Protein AF-A0A7S2BTV7-F1 (afdb_monomer_lite)

InterPro domains:
  IPR014917 Protein of unknown function DUF1800 [PF08811] (42-131)

Radius of gyration: 16.72 Å; chains: 1; bounding box: 41×29×49 Å

Structure (mmCIF, N/CA/C/O backbone):
data_AF-A0A7S2BTV7-F1
#
_entry.id   AF-A0A7S2BTV7-F1
#
loop_
_atom_site.group_PDB
_atom_site.id
_atom_site.type_symbol
_atom_site.label_atom_id
_atom_site.label_alt_id
_atom_site.label_comp_id
_atom_site.label_asym_id
_atom_site.label_entity_id
_atom_site.label_seq_id
_atom_site.pdbx_PDB_ins_code
_atom_site.Cartn_x
_atom_site.Cartn_y
_atom_site.Cartn_z
_atom_site.occupancy
_atom_site.B_iso_or_equiv
_atom_site.auth_seq_id
_atom_site.auth_comp_id
_atom_site.auth_asym_id
_atom_site.auth_atom_id
_atom_site.pdbx_PDB_model_num
ATOM 1 N N . CYS A 1 1 ? 12.421 -6.492 -8.784 1.00 51.38 1 CYS A N 1
ATOM 2 C CA . CYS A 1 1 ? 11.619 -5.273 -8.512 1.00 51.38 1 CYS A CA 1
ATOM 3 C C . CYS A 1 1 ? 12.544 -4.228 -7.909 1.00 51.38 1 CYS A C 1
ATOM 5 O O . CYS A 1 1 ? 12.866 -4.357 -6.743 1.00 51.38 1 CYS A O 1
ATOM 7 N N . PHE A 1 2 ? 13.014 -3.264 -8.708 1.00 56.22 2 PHE A N 1
ATOM 8 C CA . PHE A 1 2 ? 14.079 -2.336 -8.300 1.00 56.22 2 PHE A CA 1
ATOM 9 C C . PHE A 1 2 ? 13.591 -1.248 -7.303 1.00 56.22 2 PHE A C 1
ATOM 11 O O . PHE A 1 2 ? 14.373 -0.691 -6.543 1.00 56.22 2 PHE A O 1
ATOM 18 N N . LEU A 1 3 ? 12.289 -0.931 -7.303 1.00 64.06 3 LEU A N 1
ATOM 19 C CA . LEU A 1 3 ? 11.744 0.262 -6.630 1.00 64.06 3 LEU A CA 1
ATOM 20 C C . LEU A 1 3 ? 11.451 0.089 -5.139 1.00 64.06 3 LEU A C 1
ATOM 22 O O . LEU A 1 3 ? 11.586 1.043 -4.389 1.00 64.06 3 LEU A O 1
ATOM 26 N N . ALA A 1 4 ? 10.997 -1.089 -4.720 1.00 63.47 4 ALA A N 1
ATOM 27 C CA . ALA A 1 4 ? 10.671 -1.404 -3.331 1.00 63.47 4 ALA A CA 1
ATOM 28 C C . ALA A 1 4 ? 10.560 -2.921 -3.157 1.00 63.47 4 ALA A C 1
ATOM 30 O O . ALA A 1 4 ? 10.315 -3.651 -4.133 1.00 63.47 4 ALA A O 1
ATOM 31 N N . CYS A 1 5 ? 10.701 -3.385 -1.914 1.00 63.78 5 CYS A N 1
ATOM 32 C CA . CYS A 1 5 ? 10.383 -4.763 -1.566 1.00 63.78 5 CYS A CA 1
ATOM 33 C C . CYS A 1 5 ? 8.889 -5.002 -1.835 1.00 63.78 5 CYS A C 1
ATOM 35 O O . CYS A 1 5 ? 8.051 -4.185 -1.467 1.00 63.78 5 CYS A O 1
ATOM 37 N N . GLY A 1 6 ? 8.552 -6.072 -2.554 1.00 63.66 6 GLY A N 1
ATOM 38 C CA . GLY A 1 6 ? 7.158 -6.500 -2.665 1.00 63.66 6 GLY A CA 1
ATOM 39 C C . GLY A 1 6 ? 6.786 -7.421 -1.511 1.00 63.66 6 GLY A C 1
ATOM 40 O O . GLY A 1 6 ? 7.668 -8.020 -0.894 1.00 63.66 6 GLY A O 1
ATOM 41 N N . SER A 1 7 ? 5.486 -7.619 -1.297 1.00 63.88 7 SER A N 1
ATOM 42 C CA . SER A 1 7 ? 5.009 -8.686 -0.419 1.00 63.88 7 SER A CA 1
ATOM 43 C C . SER A 1 7 ? 5.631 -10.051 -0.764 1.00 63.88 7 SER A C 1
ATOM 45 O O . SER A 1 7 ? 5.932 -10.339 -1.936 1.00 63.88 7 SER A O 1
ATOM 47 N N . PRO A 1 8 ? 5.821 -10.927 0.244 1.00 62.41 8 PRO A N 1
ATOM 48 C CA . PRO A 1 8 ? 6.326 -12.276 0.023 1.00 62.41 8 PRO A CA 1
ATOM 49 C C . PRO A 1 8 ? 5.520 -13.006 -1.061 1.00 62.41 8 PRO A C 1
ATOM 51 O O . PRO A 1 8 ? 4.309 -13.175 -0.938 1.00 62.41 8 PRO A O 1
ATOM 54 N N . GLY A 1 9 ? 6.204 -13.444 -2.121 1.00 60.94 9 GLY A N 1
ATOM 55 C CA . GLY A 1 9 ? 5.606 -14.196 -3.230 1.00 60.94 9 GLY A CA 1
ATOM 56 C C . GLY A 1 9 ? 5.129 -13.366 -4.426 1.00 60.94 9 GLY A C 1
ATOM 57 O O . GLY A 1 9 ? 4.703 -13.961 -5.410 1.00 60.94 9 GLY A O 1
ATOM 58 N N . GLU A 1 10 ? 5.231 -12.033 -4.395 1.00 66.06 10 GLU A N 1
ATOM 59 C CA . GLU A 1 10 ? 4.724 -11.189 -5.486 1.00 66.06 10 GLU A CA 1
ATOM 60 C C . GLU A 1 10 ? 5.798 -10.728 -6.478 1.00 66.06 10 GLU A C 1
ATOM 62 O O . GLU A 1 10 ? 5.691 -10.937 -7.687 1.00 66.06 10 GLU A O 1
ATOM 67 N N . ALA A 1 11 ? 6.860 -10.088 -5.981 1.00 62.97 11 ALA A N 1
ATOM 68 C CA . ALA A 1 11 ? 8.036 -9.800 -6.791 1.00 62.97 11 ALA A CA 1
ATOM 69 C C . ALA A 1 11 ? 9.284 -9.769 -5.919 1.00 62.97 11 ALA A C 1
ATOM 71 O O . ALA A 1 11 ? 9.379 -8.966 -4.991 1.00 62.97 11 ALA A O 1
ATOM 72 N N . ALA A 1 12 ? 10.258 -10.604 -6.270 1.00 62.00 12 ALA A N 1
ATOM 73 C CA . ALA A 1 12 ? 11.566 -10.571 -5.643 1.00 62.00 12 ALA A CA 1
ATOM 74 C C . ALA A 1 12 ? 12.265 -9.230 -5.925 1.00 62.00 12 ALA A C 1
ATOM 76 O O . ALA A 1 12 ? 12.135 -8.648 -7.015 1.00 62.00 12 ALA A O 1
ATOM 77 N N . ASN A 1 13 ? 13.017 -8.742 -4.940 1.00 65.25 13 ASN A N 1
ATOM 78 C CA . ASN A 1 13 ? 13.996 -7.697 -5.195 1.00 65.25 13 ASN A CA 1
ATOM 79 C C . ASN A 1 13 ? 15.151 -8.295 -6.018 1.00 65.25 13 ASN A C 1
ATOM 81 O O . ASN A 1 13 ? 15.606 -9.402 -5.734 1.00 65.25 13 ASN A O 1
ATOM 85 N N . GLU A 1 14 ? 15.606 -7.582 -7.045 1.00 66.94 14 GLU A N 1
ATOM 86 C CA . GLU A 1 14 ? 16.762 -7.999 -7.843 1.00 66.94 14 GLU A CA 1
ATOM 87 C C . GLU A 1 14 ? 17.967 -7.204 -7.352 1.00 66.94 14 GLU A C 1
ATOM 89 O O . GLU A 1 14 ? 18.118 -6.037 -7.696 1.00 66.94 14 GLU A O 1
ATOM 94 N N . GLY A 1 15 ? 18.818 -7.828 -6.533 1.00 62.06 15 GLY A N 1
ATOM 95 C CA . GLY A 1 15 ? 19.927 -7.129 -5.870 1.00 62.06 15 GLY A CA 1
ATOM 96 C C . GLY A 1 15 ? 20.943 -6.486 -6.822 1.00 62.06 15 GLY A C 1
ATOM 97 O O . GLY A 1 15 ? 21.632 -5.556 -6.427 1.00 62.06 15 GLY A O 1
ATOM 98 N N . GLY A 1 16 ? 21.017 -6.937 -8.080 1.00 68.62 16 GLY A N 1
ATOM 99 C CA . GLY A 1 16 ? 21.889 -6.345 -9.102 1.00 68.62 16 GLY A CA 1
ATOM 100 C C . GLY A 1 16 ? 21.341 -5.075 -9.762 1.00 68.62 16 GLY A C 1
ATOM 101 O O . GLY A 1 16 ? 22.100 -4.377 -10.425 1.00 68.62 16 GLY A O 1
ATOM 102 N N . ALA A 1 17 ? 20.048 -4.773 -9.600 1.00 68.25 17 ALA A N 1
ATOM 103 C CA . ALA A 1 17 ? 19.426 -3.563 -10.146 1.00 68.25 17 ALA A CA 1
ATOM 104 C C . ALA A 1 17 ? 19.592 -2.342 -9.223 1.00 68.25 17 ALA A C 1
ATOM 106 O O . ALA A 1 17 ? 19.285 -1.224 -9.633 1.00 68.25 17 ALA A O 1
ATOM 107 N N . GLY A 1 18 ? 20.084 -2.568 -7.999 1.00 70.00 18 GLY A N 1
ATOM 108 C CA . GLY A 1 18 ? 20.301 -1.531 -7.003 1.00 70.00 18 GLY A CA 1
ATOM 109 C C . GLY A 1 18 ? 19.025 -0.800 -6.576 1.00 70.00 18 GLY A C 1
ATOM 110 O O . GLY A 1 18 ? 17.914 -1.299 -6.770 1.00 70.00 18 GLY A O 1
ATOM 111 N N . HIS A 1 19 ? 19.181 0.378 -5.975 1.00 73.75 19 HIS A N 1
ATOM 112 C CA . HIS A 1 19 ? 18.083 1.210 -5.481 1.00 73.75 19 HIS A CA 1
ATOM 113 C C . HIS A 1 19 ? 18.004 2.557 -6.224 1.00 73.75 19 HIS A C 1
ATOM 115 O O . HIS A 1 19 ? 19.030 3.163 -6.529 1.00 73.75 19 HIS A O 1
ATOM 121 N N . HIS A 1 20 ? 16.792 3.054 -6.532 1.00 73.44 20 HIS A N 1
ATOM 122 C CA . HIS A 1 20 ? 16.613 4.437 -7.041 1.00 73.44 20 HIS A CA 1
ATOM 123 C C . HIS A 1 20 ? 15.757 5.334 -6.126 1.00 73.44 20 HIS A C 1
ATOM 125 O O . HIS A 1 20 ? 15.384 6.435 -6.528 1.00 73.44 20 HIS A O 1
ATOM 131 N N . LEU A 1 21 ? 15.405 4.882 -4.920 1.00 75.19 21 LEU A N 1
ATOM 132 C CA . LEU A 1 21 ? 14.705 5.706 -3.930 1.00 75.19 21 LEU A CA 1
ATOM 133 C C . LEU A 1 21 ? 15.640 6.008 -2.775 1.00 75.19 21 LEU A C 1
ATOM 135 O O . LEU A 1 21 ? 16.257 5.089 -2.247 1.00 75.19 21 LEU A O 1
ATOM 139 N N . ALA A 1 22 ? 15.714 7.270 -2.365 1.00 73.56 22 ALA A N 1
ATOM 140 C CA . ALA A 1 22 ? 16.586 7.639 -1.268 1.00 73.56 22 ALA A CA 1
ATOM 141 C C . ALA A 1 22 ? 16.124 6.952 0.018 1.00 73.56 22 ALA A C 1
ATOM 143 O O . ALA A 1 22 ? 14.927 6.883 0.314 1.00 73.56 22 ALA A O 1
ATOM 144 N N . MET A 1 23 ? 17.081 6.464 0.800 1.00 73.38 23 MET A N 1
ATOM 145 C CA . MET A 1 23 ? 16.799 5.860 2.095 1.00 73.38 23 MET A CA 1
ATOM 146 C C . MET A 1 23 ? 17.517 6.618 3.200 1.00 73.38 23 MET A C 1
ATOM 148 O O . MET A 1 23 ? 18.637 7.103 3.044 1.00 73.38 23 MET A O 1
ATOM 152 N N . TRP A 1 24 ? 16.859 6.740 4.344 1.00 72.94 24 TRP A N 1
ATOM 153 C CA . TRP A 1 24 ? 17.499 7.273 5.537 1.00 72.94 24 TRP A CA 1
ATOM 154 C C . TRP A 1 24 ? 18.347 6.170 6.160 1.00 72.94 24 TRP A C 1
ATOM 156 O O . TRP A 1 24 ? 17.821 5.122 6.527 1.00 72.94 24 TRP A O 1
ATOM 166 N N . THR A 1 25 ? 19.653 6.400 6.267 1.00 72.44 25 THR A N 1
ATOM 167 C CA . THR A 1 25 ? 20.603 5.412 6.808 1.00 72.44 25 THR A CA 1
ATOM 168 C C . THR A 1 25 ? 20.730 5.501 8.325 1.00 72.44 25 THR A C 1
ATOM 170 O O . THR A 1 25 ? 21.171 4.552 8.970 1.00 72.44 25 THR A O 1
ATOM 173 N N . THR A 1 26 ? 20.292 6.621 8.903 1.00 73.38 26 THR A N 1
ATOM 174 C CA . THR A 1 26 ? 20.358 6.905 10.338 1.00 73.38 26 THR A CA 1
ATOM 175 C C . THR A 1 26 ? 18.957 7.159 10.892 1.00 73.38 26 THR A C 1
ATOM 177 O O . THR A 1 26 ? 18.168 7.884 10.282 1.00 73.38 26 THR A O 1
ATOM 180 N N . GLY A 1 27 ? 18.656 6.615 12.079 1.00 66.44 27 GLY A N 1
ATOM 181 C CA . GLY A 1 27 ? 17.359 6.784 12.755 1.00 66.44 27 GLY A CA 1
ATOM 182 C C . GLY A 1 27 ? 16.983 8.247 13.031 1.00 66.44 27 GLY A C 1
ATOM 183 O O . GLY A 1 27 ? 15.821 8.618 12.890 1.00 66.44 27 GLY A O 1
ATOM 184 N N . ASP A 1 28 ? 17.978 9.098 13.293 1.00 75.38 28 ASP A N 1
ATOM 185 C CA . ASP A 1 28 ? 17.799 10.541 13.517 1.00 75.38 28 ASP A CA 1
ATOM 186 C C . ASP A 1 28 ? 17.539 11.342 12.226 1.00 75.38 28 ASP A C 1
ATOM 188 O O . ASP A 1 28 ? 17.476 12.570 12.260 1.00 75.38 28 ASP A O 1
ATOM 192 N N . ARG A 1 29 ? 17.419 10.672 11.065 1.00 68.88 29 ARG A N 1
ATOM 193 C CA . ARG A 1 29 ? 17.226 11.292 9.737 1.00 68.88 29 ARG A CA 1
ATOM 194 C C . ARG A 1 29 ? 18.277 12.371 9.409 1.00 68.88 29 ARG A C 1
ATOM 196 O O . ARG A 1 29 ? 18.029 13.269 8.610 1.00 68.88 29 ARG A O 1
ATOM 203 N N . SER A 1 30 ? 19.463 12.292 10.015 1.00 71.25 30 SER A N 1
ATOM 204 C CA . SER A 1 30 ? 20.564 13.243 9.804 1.00 71.25 30 SER A CA 1
ATOM 205 C C . SER A 1 30 ? 21.338 12.971 8.515 1.00 71.25 30 SER A C 1
ATOM 207 O O . SER A 1 30 ? 21.955 13.872 7.950 1.00 71.25 30 SER A O 1
ATOM 209 N N . THR A 1 31 ? 21.309 11.726 8.039 1.00 76.62 31 THR A N 1
ATOM 210 C CA . THR A 1 31 ? 22.023 11.281 6.843 1.00 76.62 31 THR A CA 1
ATOM 211 C C . THR A 1 31 ? 21.075 10.499 5.946 1.00 76.62 31 THR A C 1
ATOM 213 O O . THR A 1 31 ? 20.405 9.561 6.384 1.00 76.62 31 THR A O 1
ATOM 216 N N . ARG A 1 32 ? 21.006 10.926 4.686 1.00 73.69 32 ARG A N 1
ATOM 217 C CA . ARG A 1 32 ? 20.232 10.291 3.622 1.00 73.69 32 ARG A CA 1
ATOM 218 C C . ARG A 1 32 ? 21.209 9.689 2.626 1.00 73.69 32 ARG A C 1
ATOM 220 O O . ARG A 1 32 ? 22.088 10.408 2.149 1.00 73.69 32 ARG A O 1
ATOM 227 N N . ASP A 1 33 ? 21.033 8.416 2.301 1.00 74.69 33 ASP A N 1
ATOM 228 C CA . ASP A 1 33 ? 21.697 7.839 1.144 1.00 74.69 33 ASP A CA 1
ATOM 229 C C . ASP A 1 33 ? 21.022 8.355 -0.126 1.00 74.69 33 ASP A C 1
ATOM 231 O O . ASP A 1 33 ? 19.802 8.277 -0.290 1.00 74.69 33 ASP A O 1
ATOM 235 N N . THR A 1 34 ? 21.831 8.964 -0.980 1.00 72.44 34 THR A N 1
ATOM 236 C CA . THR A 1 34 ? 21.417 9.518 -2.274 1.00 72.44 34 THR A CA 1
ATOM 237 C C . THR A 1 34 ? 22.308 8.999 -3.397 1.00 72.44 34 THR A C 1
ATOM 239 O O . THR A 1 34 ? 22.228 9.507 -4.518 1.00 72.44 34 THR A O 1
ATOM 242 N N . ASP A 1 35 ? 23.167 8.019 -3.098 1.00 73.81 35 ASP A N 1
ATOM 243 C CA . ASP A 1 35 ? 24.025 7.368 -4.076 1.00 73.81 35 ASP A CA 1
ATOM 244 C C . ASP A 1 35 ? 23.242 6.246 -4.760 1.00 73.81 35 ASP A C 1
ATOM 246 O O . ASP A 1 35 ? 23.301 5.079 -4.390 1.00 73.81 35 ASP A O 1
ATOM 250 N N . TYR A 1 36 ? 22.430 6.628 -5.743 1.00 73.75 36 TYR A N 1
ATOM 251 C CA . TYR A 1 36 ? 21.619 5.681 -6.499 1.00 73.75 36 TYR A CA 1
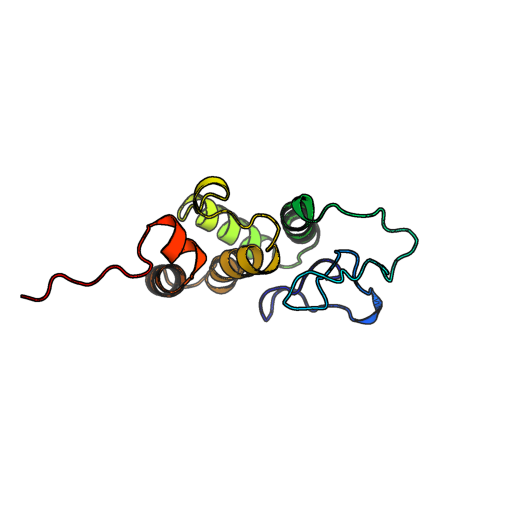ATOM 252 C C . TYR A 1 36 ? 22.506 4.806 -7.389 1.00 73.75 36 TYR A C 1
ATOM 254 O O . TYR A 1 36 ? 23.318 5.308 -8.170 1.00 73.75 36 TYR A O 1
ATOM 262 N N 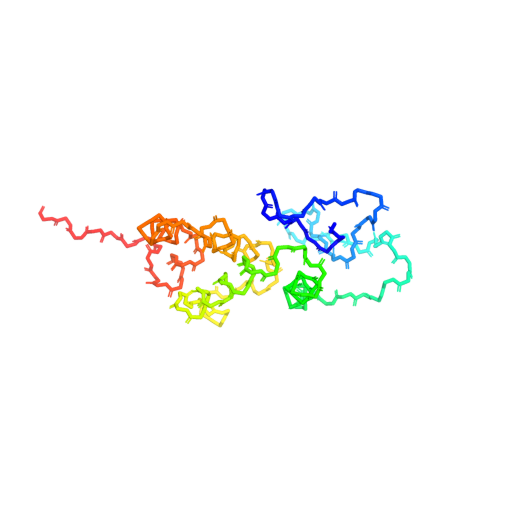. ASP A 1 37 ? 22.279 3.495 -7.357 1.00 71.56 37 ASP A N 1
ATOM 263 C CA . ASP A 1 37 ? 23.074 2.529 -8.128 1.00 71.56 37 ASP A CA 1
ATOM 264 C C . ASP A 1 37 ? 22.929 2.720 -9.652 1.00 71.56 37 ASP A C 1
ATOM 266 O O . ASP A 1 37 ? 23.833 2.411 -10.436 1.00 71.56 37 ASP A O 1
ATOM 270 N N . SER A 1 38 ? 21.800 3.282 -10.095 1.00 69.31 38 SER A N 1
ATOM 271 C CA . SER A 1 38 ? 21.574 3.657 -11.490 1.00 69.31 38 SER A CA 1
ATOM 272 C C . SER A 1 38 ? 21.881 5.133 -11.730 1.00 69.31 38 SER A C 1
ATOM 274 O O . SER A 1 38 ? 21.091 6.016 -11.408 1.00 69.31 38 SER A O 1
ATOM 276 N N . ARG A 1 39 ? 23.000 5.405 -12.414 1.00 63.25 39 ARG A N 1
ATOM 277 C CA . ARG A 1 39 ? 23.408 6.767 -12.823 1.00 63.25 39 ARG A CA 1
ATOM 278 C C . ARG A 1 39 ? 22.473 7.435 -13.837 1.00 63.25 39 ARG A C 1
ATOM 280 O O . ARG A 1 39 ? 22.585 8.637 -14.059 1.00 63.25 39 ARG A O 1
ATOM 287 N N . TYR A 1 40 ? 21.605 6.656 -14.484 1.00 61.41 40 TYR A N 1
ATOM 288 C CA . TYR A 1 40 ? 20.641 7.133 -15.483 1.00 61.41 40 TYR A CA 1
ATOM 289 C C . TYR A 1 40 ? 19.229 7.288 -14.919 1.00 61.41 40 TYR A C 1
ATOM 291 O O . TYR A 1 40 ? 18.340 7.771 -15.619 1.00 61.41 40 TYR A O 1
ATOM 299 N N . ALA A 1 41 ? 19.003 6.854 -13.680 1.00 63.47 41 ALA A N 1
ATOM 300 C CA . ALA A 1 41 ? 17.752 7.104 -13.002 1.00 63.47 41 ALA A CA 1
ATOM 301 C C . ALA A 1 41 ? 17.733 8.553 -12.527 1.00 63.47 41 ALA A C 1
ATOM 303 O O . ALA A 1 41 ? 18.599 8.985 -11.766 1.00 63.47 41 ALA A O 1
ATOM 304 N N . ASP A 1 42 ? 16.746 9.306 -12.998 1.00 65.12 42 ASP A N 1
ATOM 305 C CA . ASP A 1 42 ? 16.528 10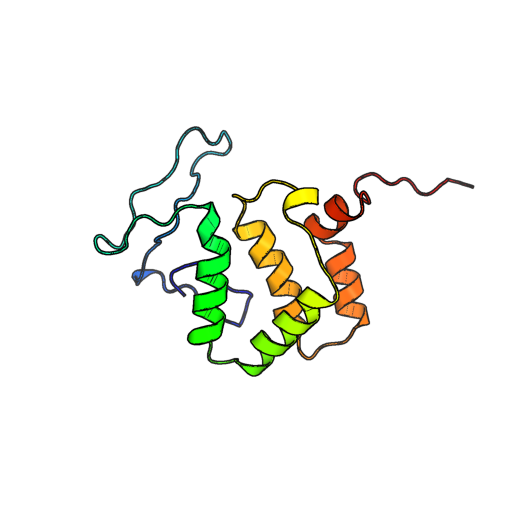.651 -12.494 1.00 65.12 42 ASP A CA 1
ATOM 306 C C . ASP A 1 42 ? 16.151 10.583 -11.007 1.00 65.12 42 ASP A C 1
ATOM 308 O O . ASP A 1 42 ? 15.503 9.625 -10.565 1.00 65.12 42 ASP A O 1
ATOM 312 N N . ARG A 1 43 ? 16.574 11.576 -10.219 1.00 68.69 43 ARG A N 1
ATOM 313 C CA . ARG A 1 43 ? 16.342 11.568 -8.767 1.00 68.69 43 ARG A CA 1
ATOM 314 C C . ARG A 1 43 ? 14.839 11.605 -8.504 1.00 68.69 43 ARG A C 1
ATOM 316 O O . ARG A 1 43 ? 14.195 12.625 -8.743 1.00 68.69 43 ARG A O 1
ATOM 323 N N . MET A 1 44 ? 14.276 10.510 -8.000 1.00 70.12 44 MET A N 1
ATOM 324 C CA . MET A 1 44 ? 12.864 10.476 -7.640 1.00 70.12 44 MET A CA 1
ATOM 325 C C . MET A 1 44 ? 12.644 11.154 -6.291 1.00 70.12 44 MET A C 1
ATOM 327 O O . MET A 1 44 ? 13.320 10.844 -5.315 1.00 70.12 44 MET A O 1
ATOM 331 N N . ASP A 1 45 ? 11.680 12.075 -6.241 1.00 74.56 45 ASP A N 1
ATOM 332 C CA . ASP A 1 45 ? 11.223 12.649 -4.975 1.00 74.56 45 ASP A CA 1
ATOM 333 C C . ASP A 1 45 ? 10.617 11.542 -4.097 1.00 74.56 45 ASP A C 1
ATOM 335 O O . ASP A 1 45 ? 9.795 10.747 -4.568 1.00 74.56 45 ASP A O 1
ATOM 339 N N . ASP A 1 46 ? 10.966 11.523 -2.809 1.00 71.50 46 ASP A N 1
ATOM 340 C CA . ASP A 1 46 ? 10.472 10.554 -1.820 1.00 71.50 46 ASP A CA 1
ATOM 341 C C . ASP A 1 46 ? 8.935 10.508 -1.796 1.00 71.50 46 ASP A C 1
ATOM 343 O O . ASP A 1 46 ? 8.331 9.473 -1.518 1.00 71.50 46 ASP A O 1
ATOM 347 N N . LYS A 1 47 ? 8.280 11.630 -2.122 1.00 74.19 47 LYS A N 1
ATOM 348 C CA . LYS A 1 47 ? 6.814 11.733 -2.190 1.00 74.19 47 LYS A CA 1
ATOM 349 C C . LYS A 1 47 ? 6.207 10.941 -3.347 1.00 74.19 47 LYS A C 1
ATOM 351 O O . LYS A 1 47 ? 5.062 10.502 -3.247 1.00 74.19 47 LYS A O 1
ATOM 356 N N . LEU A 1 48 ? 6.949 10.765 -4.439 1.00 77.75 48 LEU A N 1
ATOM 357 C CA . LEU A 1 48 ? 6.502 10.048 -5.635 1.00 77.75 48 LEU A CA 1
ATOM 358 C C . LEU A 1 48 ? 6.747 8.542 -5.536 1.00 77.75 48 LEU A C 1
ATOM 360 O O . LEU A 1 48 ? 6.084 7.782 -6.237 1.00 77.75 48 LEU A O 1
ATOM 364 N N . ALA A 1 49 ? 7.626 8.104 -4.630 1.00 77.44 49 ALA A N 1
ATOM 365 C CA . ALA A 1 49 ? 7.987 6.704 -4.420 1.00 77.44 49 ALA A CA 1
ATOM 366 C C . ALA A 1 49 ? 6.780 5.750 -4.413 1.00 77.44 49 ALA A C 1
ATOM 368 O O . ALA A 1 49 ? 6.767 4.763 -5.145 1.00 77.44 49 ALA A O 1
ATOM 369 N N . LYS A 1 50 ? 5.727 6.071 -3.649 1.00 79.62 50 LYS A N 1
ATOM 370 C CA . LYS A 1 50 ? 4.508 5.247 -3.558 1.00 79.62 50 LYS A CA 1
ATOM 371 C C . LYS A 1 50 ? 3.812 5.085 -4.909 1.00 79.62 50 LYS A C 1
ATOM 373 O O . LYS A 1 50 ? 3.467 3.972 -5.301 1.00 79.62 50 LYS A O 1
ATOM 378 N N . ALA A 1 51 ? 3.613 6.198 -5.616 1.00 81.62 51 ALA A N 1
ATOM 379 C CA . ALA A 1 51 ? 2.943 6.212 -6.911 1.00 81.62 51 ALA A CA 1
ATOM 380 C C . ALA A 1 51 ? 3.773 5.465 -7.962 1.00 81.62 51 ALA A C 1
ATOM 382 O O . ALA A 1 51 ? 3.215 4.697 -8.747 1.00 81.62 51 ALA A O 1
ATOM 383 N N . THR A 1 52 ? 5.098 5.623 -7.936 1.00 81.69 52 THR A N 1
ATOM 384 C CA . THR A 1 52 ? 6.015 4.917 -8.836 1.00 81.69 52 THR A CA 1
ATOM 385 C C . THR A 1 52 ? 6.019 3.414 -8.576 1.00 81.69 52 THR A C 1
ATOM 387 O O . THR A 1 52 ? 5.898 2.630 -9.513 1.00 81.69 52 THR A O 1
ATOM 390 N N . VAL A 1 53 ? 6.120 2.985 -7.313 1.00 80.19 53 VAL A N 1
ATOM 391 C CA . VAL A 1 53 ? 6.072 1.558 -6.954 1.00 80.19 53 VAL A CA 1
ATOM 392 C C . VAL A 1 53 ? 4.752 0.950 -7.415 1.00 80.19 53 VAL A C 1
ATOM 394 O O . VAL A 1 53 ? 4.751 -0.081 -8.087 1.00 80.19 53 VAL A O 1
ATOM 397 N N . TRP A 1 54 ? 3.631 1.608 -7.116 1.00 81.44 54 TRP A N 1
ATOM 398 C CA . TRP A 1 54 ? 2.315 1.120 -7.512 1.00 81.44 54 TRP A CA 1
ATOM 399 C C . TRP A 1 54 ? 2.158 1.043 -9.036 1.00 81.44 54 TRP A C 1
ATOM 401 O O . TRP A 1 54 ? 1.738 0.009 -9.549 1.00 81.44 54 TRP A O 1
ATOM 411 N N . THR A 1 55 ? 2.552 2.081 -9.783 1.00 82.31 55 THR A N 1
ATOM 412 C CA . THR A 1 55 ? 2.477 2.074 -11.258 1.00 82.31 55 THR A CA 1
ATOM 413 C C . THR A 1 55 ? 3.389 1.019 -11.877 1.00 82.31 55 THR A C 1
ATOM 415 O O . THR A 1 55 ? 2.967 0.314 -12.792 1.00 82.31 55 THR A O 1
ATOM 418 N N . ALA A 1 56 ? 4.602 0.834 -11.353 1.00 80.69 56 ALA A N 1
ATOM 419 C CA . ALA A 1 56 ? 5.504 -0.221 -11.806 1.00 80.69 56 ALA A CA 1
ATOM 420 C C . ALA A 1 56 ? 4.907 -1.621 -11.593 1.00 80.69 56 ALA A C 1
ATOM 422 O O . ALA A 1 56 ? 5.005 -2.473 -12.478 1.00 80.69 56 ALA A O 1
ATOM 423 N N . LYS A 1 57 ? 4.241 -1.862 -10.456 1.00 80.31 57 LYS A N 1
ATOM 424 C CA . LYS A 1 57 ? 3.524 -3.120 -10.198 1.00 80.31 57 LYS A CA 1
ATOM 425 C C . LYS A 1 57 ? 2.308 -3.273 -11.105 1.00 80.31 57 LYS A C 1
ATOM 427 O O . LYS A 1 57 ? 2.148 -4.319 -11.723 1.00 80.31 57 LYS A O 1
ATOM 432 N N . ALA A 1 58 ? 1.498 -2.230 -11.247 1.00 81.12 58 ALA A N 1
ATOM 433 C CA . ALA A 1 58 ? 0.314 -2.248 -12.096 1.00 81.12 58 ALA A CA 1
ATOM 434 C C . ALA A 1 58 ? 0.657 -2.553 -13.565 1.00 81.12 58 ALA A C 1
ATOM 436 O O . ALA A 1 58 ? -0.072 -3.287 -14.224 1.00 81.12 58 ALA A O 1
ATOM 437 N N . LEU A 1 59 ? 1.784 -2.048 -14.074 1.00 83.00 59 LEU A N 1
ATOM 438 C CA . LEU A 1 59 ? 2.202 -2.259 -15.463 1.00 83.00 59 LEU A CA 1
ATOM 439 C C . LEU A 1 59 ? 3.010 -3.548 -15.671 1.00 83.00 59 LEU A C 1
ATOM 441 O O . LEU A 1 59 ? 2.849 -4.207 -16.695 1.00 83.00 59 LEU A O 1
ATOM 445 N N . GLY A 1 60 ? 3.894 -3.896 -14.731 1.00 78.06 60 GLY A N 1
ATOM 446 C CA . GLY A 1 60 ? 4.913 -4.934 -14.921 1.00 78.06 60 GLY A CA 1
ATOM 447 C C . GLY A 1 60 ? 4.705 -6.232 -14.137 1.00 78.06 60 GLY A C 1
ATOM 448 O O . GLY A 1 60 ? 5.442 -7.192 -14.365 1.00 78.06 60 GLY A O 1
ATOM 449 N N . ALA A 1 61 ? 3.750 -6.301 -13.202 1.00 76.25 61 ALA A N 1
ATOM 450 C CA . ALA A 1 61 ? 3.529 -7.520 -12.425 1.00 76.25 61 ALA A CA 1
ATOM 451 C C . ALA A 1 61 ? 2.909 -8.635 -13.281 1.00 76.25 61 ALA A C 1
ATOM 453 O O . ALA A 1 61 ? 2.027 -8.390 -14.105 1.00 76.25 61 ALA A O 1
ATOM 454 N N . LYS A 1 62 ? 3.340 -9.880 -13.040 1.00 80.12 62 LYS A N 1
ATOM 455 C CA . LYS A 1 62 ? 2.765 -11.079 -13.675 1.00 80.12 62 LYS A CA 1
ATOM 456 C C . LYS A 1 62 ? 1.347 -11.372 -13.156 1.00 80.12 62 LYS A C 1
ATOM 458 O O . LYS A 1 62 ? 0.481 -11.775 -13.927 1.00 80.12 62 LYS A O 1
ATOM 463 N N . ASP A 1 63 ? 1.086 -11.072 -11.882 1.00 83.75 63 ASP A N 1
ATOM 464 C CA . ASP A 1 63 ? -0.181 -11.341 -11.186 1.00 83.75 63 ASP A CA 1
ATOM 465 C C . ASP A 1 63 ? -1.171 -10.163 -11.281 1.00 83.75 63 ASP A C 1
ATOM 467 O O . ASP A 1 63 ? -1.592 -9.566 -10.288 1.00 83.75 63 ASP A O 1
ATOM 471 N N . GLN A 1 64 ? -1.579 -9.820 -12.502 1.00 86.31 64 GLN A N 1
ATOM 472 C CA . GLN A 1 64 ? -2.443 -8.659 -12.768 1.00 86.31 64 GLN A CA 1
ATOM 473 C C . GLN A 1 64 ? -3.821 -8.729 -12.091 1.00 86.31 64 GLN A C 1
ATOM 475 O O . GLN A 1 64 ? -4.358 -7.707 -11.662 1.00 86.31 64 GLN A O 1
ATOM 480 N N . LEU A 1 65 ? -4.405 -9.927 -11.968 1.00 89.19 65 LEU A N 1
ATOM 481 C CA . LEU A 1 65 ? -5.701 -10.101 -11.305 1.00 89.19 65 LEU A CA 1
ATOM 482 C C . LEU A 1 65 ? -5.614 -9.760 -9.812 1.00 89.19 65 LEU A C 1
ATOM 484 O O . LEU A 1 65 ? -6.432 -8.993 -9.313 1.00 89.19 65 LEU A O 1
ATOM 488 N N . ARG A 1 66 ? -4.592 -10.285 -9.124 1.00 88.81 66 ARG A N 1
ATOM 489 C CA . ARG A 1 66 ? -4.340 -10.035 -7.698 1.00 88.81 66 ARG A CA 1
ATOM 490 C C . ARG A 1 66 ? -4.211 -8.539 -7.424 1.00 88.81 66 ARG A C 1
ATOM 492 O O . ARG A 1 66 ? -4.853 -8.029 -6.513 1.00 88.81 66 ARG A O 1
ATOM 499 N N . GLN A 1 67 ? -3.452 -7.841 -8.265 1.00 88.19 67 GLN A N 1
ATOM 500 C CA . GLN A 1 67 ? -3.232 -6.399 -8.161 1.00 88.19 67 GLN A CA 1
ATOM 501 C C . GLN A 1 67 ? -4.511 -5.579 -8.364 1.00 88.19 67 GLN A C 1
ATOM 503 O O . GLN A 1 67 ? -4.758 -4.626 -7.630 1.00 88.19 67 GLN A O 1
ATOM 508 N N . ARG A 1 68 ? -5.377 -5.967 -9.308 1.00 90.75 68 ARG A N 1
ATOM 509 C CA . ARG A 1 68 ? -6.677 -5.304 -9.518 1.00 90.75 68 ARG A CA 1
ATOM 510 C C . ARG A 1 68 ? -7.627 -5.515 -8.344 1.00 90.75 68 ARG A C 1
ATOM 512 O O . ARG A 1 68 ? -8.292 -4.570 -7.927 1.00 90.75 68 ARG A O 1
ATOM 519 N N . THR A 1 69 ? -7.673 -6.727 -7.794 1.00 91.56 69 THR A N 1
ATOM 520 C CA . THR A 1 69 ? -8.484 -7.019 -6.608 1.00 91.56 69 THR A CA 1
ATOM 521 C C . THR A 1 69 ? -7.962 -6.269 -5.386 1.00 91.56 69 THR A C 1
ATOM 523 O O . THR A 1 69 ? -8.745 -5.652 -4.670 1.00 91.56 69 THR A O 1
ATOM 526 N N . ALA A 1 70 ? -6.642 -6.247 -5.184 1.00 90.94 70 ALA A N 1
ATOM 527 C CA . ALA A 1 70 ? -6.013 -5.480 -4.115 1.00 90.94 70 ALA A CA 1
ATOM 528 C C . ALA A 1 70 ? -6.326 -3.980 -4.229 1.00 90.94 70 ALA A C 1
ATOM 530 O O . ALA A 1 70 ? -6.657 -3.334 -3.236 1.00 90.94 70 ALA A O 1
ATOM 531 N N . TRP A 1 71 ? -6.309 -3.438 -5.449 1.00 90.81 71 TRP A N 1
ATOM 532 C CA . TRP A 1 71 ? -6.709 -2.058 -5.701 1.00 90.81 71 TRP A CA 1
ATOM 533 C C . TRP A 1 71 ? -8.188 -1.801 -5.388 1.00 90.81 71 TRP A C 1
ATOM 535 O O . TRP A 1 71 ? -8.509 -0.799 -4.762 1.00 90.81 71 TRP A O 1
ATOM 545 N N . ALA A 1 72 ? -9.097 -2.711 -5.745 1.00 93.31 72 ALA A N 1
ATOM 546 C CA . ALA A 1 72 ? -10.507 -2.575 -5.375 1.00 93.31 72 ALA A CA 1
ATOM 547 C C . ALA A 1 72 ? -10.708 -2.605 -3.847 1.00 93.31 72 ALA A C 1
ATOM 549 O O . ALA A 1 72 ? -11.461 -1.798 -3.303 1.00 93.31 72 ALA A O 1
ATOM 550 N N . LEU A 1 73 ? -9.994 -3.489 -3.142 1.00 91.94 73 LEU A N 1
ATOM 551 C CA . LEU A 1 73 ? -10.039 -3.576 -1.681 1.00 91.94 73 LEU A CA 1
ATOM 552 C C . LEU A 1 73 ? -9.503 -2.308 -1.002 1.00 91.94 73 LEU A C 1
ATOM 554 O O . LEU A 1 73 ? -10.075 -1.879 0.001 1.00 91.94 73 LEU A O 1
ATOM 558 N N . SER A 1 74 ? -8.478 -1.661 -1.565 1.00 90.19 74 SER A N 1
ATOM 559 C CA . SER A 1 74 ? -7.949 -0.401 -1.025 1.00 90.19 74 SER A CA 1
ATOM 560 C C . SER A 1 74 ? -8.919 0.779 -1.168 1.00 90.19 74 SER A C 1
ATOM 562 O O . SER A 1 74 ? -8.837 1.732 -0.395 1.00 90.19 74 SER A O 1
ATOM 564 N N . GLN A 1 75 ? -9.869 0.711 -2.111 1.00 90.75 75 GLN A N 1
ATOM 565 C CA . GLN A 1 75 ? -10.956 1.692 -2.230 1.00 90.75 75 GLN A CA 1
ATOM 566 C C . GLN A 1 75 ? -12.105 1.438 -1.245 1.00 90.75 75 GLN A C 1
ATOM 568 O O . GLN A 1 75 ? -12.860 2.356 -0.940 1.00 90.75 75 GLN A O 1
ATOM 573 N N . ILE A 1 76 ? -12.252 0.208 -0.744 1.00 91.31 76 ILE A N 1
ATOM 574 C CA . ILE A 1 76 ? -13.243 -0.129 0.289 1.00 91.31 76 ILE A CA 1
ATOM 575 C C . ILE A 1 76 ? -12.690 0.231 1.672 1.00 91.31 76 ILE A C 1
ATOM 577 O O . ILE A 1 76 ? -13.367 0.876 2.470 1.00 91.31 76 ILE A O 1
ATOM 581 N N . PHE A 1 77 ? -11.443 -0.152 1.946 1.00 90.25 77 PHE A N 1
ATOM 582 C CA . PHE A 1 77 ? -10.751 0.108 3.208 1.00 90.25 77 PHE A CA 1
ATOM 583 C C . PHE A 1 77 ? -9.777 1.275 3.066 1.00 90.25 77 PHE A C 1
ATOM 585 O O . PHE A 1 77 ? -8.557 1.104 3.011 1.00 90.25 77 PHE A O 1
ATOM 592 N N . VAL A 1 78 ? -10.346 2.476 2.987 1.00 87.25 78 VAL A N 1
ATOM 593 C CA . VAL A 1 78 ? -9.603 3.705 2.704 1.00 87.25 78 VAL A CA 1
ATOM 594 C C . VAL A 1 78 ? -8.825 4.184 3.929 1.00 87.25 78 VAL A C 1
ATOM 596 O O . VAL A 1 78 ? -9.359 4.253 5.033 1.00 87.25 78 VAL A O 1
ATOM 599 N N . VAL A 1 79 ? -7.576 4.595 3.701 1.00 85.94 79 VAL A N 1
ATOM 600 C CA . VAL A 1 79 ? -6.737 5.320 4.665 1.00 85.94 79 VAL A CA 1
ATOM 601 C C . VAL A 1 79 ? -6.256 6.610 4.006 1.00 85.94 79 VAL A C 1
ATOM 603 O O . VAL A 1 79 ? -5.774 6.588 2.874 1.00 85.94 79 VAL A O 1
ATOM 606 N N . SER A 1 80 ? -6.382 7.747 4.697 1.00 81.75 80 SER A N 1
ATOM 607 C CA . SER A 1 80 ? -5.976 9.048 4.150 1.00 81.75 80 SER A CA 1
ATOM 608 C C . SER A 1 80 ? -4.575 9.454 4.592 1.00 81.75 80 SER A C 1
ATOM 610 O O . SER A 1 80 ? -4.270 9.499 5.785 1.00 81.75 80 SER A O 1
ATOM 612 N N . THR A 1 81 ? -3.751 9.870 3.629 1.00 76.06 81 THR A N 1
ATOM 613 C CA . THR A 1 81 ? -2.427 10.457 3.886 1.00 76.06 81 THR A CA 1
ATOM 614 C C . THR A 1 81 ? -2.512 11.784 4.636 1.00 76.06 81 THR A C 1
ATOM 616 O O . THR A 1 81 ? -1.600 12.123 5.382 1.00 76.06 81 THR A O 1
ATOM 619 N N . GLN A 1 82 ? -3.607 12.532 4.457 1.00 72.25 82 GLN A N 1
ATOM 620 C CA . GLN A 1 82 ? -3.839 13.803 5.149 1.00 72.25 82 GLN A CA 1
ATOM 621 C C . GLN A 1 82 ? -4.147 13.586 6.639 1.00 72.25 82 GLN A C 1
ATOM 623 O O . GLN A 1 82 ? -3.800 14.428 7.458 1.00 72.25 82 GLN A O 1
ATOM 628 N N . GLY A 1 83 ? -4.808 12.470 6.973 1.00 63.88 83 GLY A N 1
ATOM 629 C CA . GLY A 1 83 ? -5.225 12.150 8.341 1.00 63.88 83 GLY A CA 1
ATOM 630 C C . GLY A 1 83 ? -4.125 11.507 9.186 1.00 63.88 83 GLY A C 1
ATOM 631 O O . GLY A 1 83 ? -4.048 11.779 10.376 1.00 63.88 83 GLY A O 1
ATOM 632 N N . VAL A 1 84 ? -3.262 10.687 8.575 1.00 72.00 84 VAL A N 1
ATOM 633 C CA . VAL A 1 84 ? -2.173 9.995 9.292 1.00 72.00 84 VAL A CA 1
ATOM 634 C C . VAL A 1 84 ? -0.860 10.791 9.294 1.00 72.00 84 VAL A C 1
ATOM 636 O O . VAL A 1 84 ? -0.084 10.697 10.240 1.00 72.00 84 VAL A O 1
ATOM 639 N N . GLY A 1 85 ? -0.590 11.588 8.257 1.00 68.44 85 GLY A N 1
ATOM 640 C CA . GLY A 1 85 ? 0.723 12.212 8.079 1.00 68.44 85 GLY A CA 1
ATOM 641 C C . GLY A 1 85 ? 1.793 11.220 7.597 1.00 68.44 85 GLY A C 1
ATOM 642 O O . GLY A 1 85 ? 1.480 10.179 7.021 1.00 68.44 85 GLY A O 1
ATOM 643 N N . GLU A 1 86 ? 3.072 11.577 7.765 1.00 72.69 86 GLU A N 1
ATOM 644 C CA . GLU A 1 86 ? 4.237 10.744 7.401 1.00 72.69 86 GLU A CA 1
ATOM 645 C C . GLU A 1 86 ? 4.235 10.244 5.942 1.00 72.69 86 GLU A C 1
ATOM 647 O O . GLU A 1 86 ? 4.485 9.076 5.626 1.00 72.69 86 GLU A O 1
ATOM 652 N N . ASN A 1 87 ? 3.944 11.148 5.004 1.00 70.88 87 ASN A N 1
ATOM 653 C CA . ASN A 1 87 ? 3.803 10.777 3.598 1.00 70.88 87 ASN A CA 1
ATOM 654 C C . ASN A 1 87 ? 5.113 10.280 2.957 1.00 70.88 87 ASN A C 1
ATOM 656 O O . ASN A 1 87 ? 5.063 9.573 1.955 1.00 70.88 87 ASN A O 1
ATOM 660 N N . HIS A 1 88 ? 6.260 10.607 3.553 1.00 68.25 88 HIS A N 1
ATOM 661 C CA . HIS A 1 88 ? 7.592 10.141 3.157 1.00 68.25 88 HIS A CA 1
ATOM 662 C C . HIS A 1 88 ? 7.898 8.699 3.586 1.00 68.25 88 HIS A C 1
ATOM 664 O O . HIS A 1 88 ? 8.842 8.113 3.065 1.00 68.25 88 HIS A O 1
ATOM 670 N N . LEU A 1 89 ? 7.129 8.098 4.506 1.00 75.75 89 LEU A N 1
ATOM 671 C CA . LEU A 1 89 ? 7.329 6.708 4.942 1.00 75.75 89 LEU A CA 1
ATOM 672 C C . LEU A 1 89 ? 6.731 5.715 3.939 1.00 75.75 89 LEU A C 1
ATOM 674 O O . LEU A 1 89 ? 5.807 4.971 4.258 1.00 75.75 89 LEU A O 1
ATOM 678 N N . SER A 1 90 ? 7.234 5.705 2.708 1.00 76.50 90 SER A N 1
ATOM 679 C CA . SER A 1 90 ? 6.700 4.901 1.599 1.00 76.50 90 SER A CA 1
ATOM 680 C C . SER A 1 90 ? 6.522 3.423 1.946 1.00 76.50 90 SER A C 1
ATOM 682 O O . SER A 1 90 ? 5.470 2.858 1.654 1.00 76.50 90 SER A O 1
ATOM 684 N N . GLU A 1 91 ? 7.484 2.842 2.662 1.00 77.94 91 GLU A N 1
ATOM 685 C CA . GLU A 1 91 ? 7.465 1.443 3.098 1.00 77.94 91 GLU A CA 1
ATOM 686 C C . GLU A 1 91 ? 6.237 1.110 3.956 1.00 77.94 91 GLU A C 1
ATOM 688 O O . GLU A 1 91 ? 5.592 0.085 3.756 1.00 77.94 91 GLU A O 1
ATOM 693 N N . MET A 1 92 ? 5.845 2.002 4.869 1.00 81.56 92 MET A N 1
ATOM 694 C CA . MET A 1 92 ? 4.684 1.793 5.738 1.00 81.56 92 MET A CA 1
ATOM 695 C C . MET A 1 92 ? 3.389 1.671 4.924 1.00 81.56 92 MET A C 1
ATOM 697 O O . MET A 1 92 ? 2.555 0.806 5.188 1.00 81.56 92 MET A O 1
ATOM 701 N N . TRP A 1 93 ? 3.238 2.519 3.906 1.00 84.19 93 TRP A N 1
ATOM 702 C CA . TRP A 1 93 ? 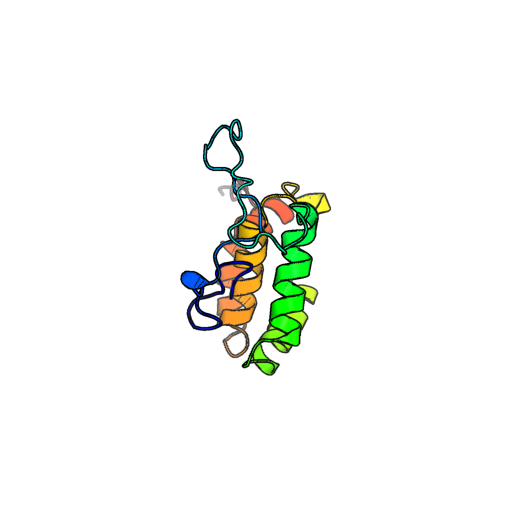2.061 2.542 3.036 1.00 84.19 93 TRP A CA 1
ATOM 703 C C . TRP A 1 93 ? 2.030 1.363 2.064 1.00 84.19 93 TRP A C 1
ATOM 705 O O . TRP A 1 93 ? 0.963 0.802 1.823 1.00 84.19 93 TRP A O 1
ATOM 715 N N . ILE A 1 94 ? 3.190 0.965 1.540 1.00 82.88 94 ILE A N 1
ATOM 716 C CA . ILE A 1 94 ? 3.319 -0.216 0.680 1.00 82.88 94 ILE A CA 1
ATOM 717 C C . ILE A 1 94 ? 2.980 -1.483 1.478 1.00 82.88 94 ILE A C 1
ATOM 719 O O . ILE A 1 94 ? 2.169 -2.280 1.019 1.00 82.88 94 ILE A O 1
ATOM 723 N N . ASN A 1 95 ? 3.471 -1.609 2.716 1.00 85.06 95 ASN A N 1
ATOM 724 C CA . ASN A 1 95 ? 3.145 -2.741 3.591 1.00 85.06 95 ASN A CA 1
ATOM 725 C C . ASN A 1 95 ? 1.644 -2.845 3.911 1.00 85.06 95 ASN A C 1
ATOM 727 O O . ASN A 1 95 ? 1.110 -3.947 4.028 1.00 85.06 95 ASN A O 1
ATOM 731 N N . PHE A 1 96 ? 0.936 -1.718 4.036 1.00 88.69 96 PHE A N 1
ATOM 732 C CA . PHE A 1 96 ? -0.521 -1.745 4.190 1.00 88.69 96 PHE A CA 1
ATOM 733 C C . PHE A 1 96 ? -1.221 -2.240 2.924 1.00 88.69 96 PHE A C 1
ATOM 735 O O . PHE A 1 96 ? -2.120 -3.074 3.002 1.00 88.69 96 PHE A O 1
ATOM 742 N N . TYR A 1 97 ? -0.781 -1.780 1.751 1.00 88.94 97 TYR A N 1
ATOM 743 C CA . TYR A 1 97 ? -1.312 -2.264 0.478 1.00 88.94 97 TYR A CA 1
ATOM 744 C C . TYR A 1 97 ? -1.063 -3.771 0.280 1.00 88.94 97 TYR A C 1
ATOM 746 O O . TYR A 1 97 ? -1.935 -4.499 -0.199 1.00 88.94 97 TYR A O 1
ATOM 754 N N . ASP A 1 98 ? 0.088 -4.258 0.738 1.00 88.31 98 ASP A N 1
ATOM 755 C CA . ASP A 1 98 ? 0.477 -5.666 0.690 1.00 88.31 98 ASP A CA 1
ATOM 756 C C . ASP A 1 98 ? -0.446 -6.602 1.493 1.00 88.31 98 ASP A C 1
ATOM 758 O O . ASP A 1 98 ? -0.508 -7.801 1.207 1.00 88.31 98 ASP A O 1
ATOM 762 N N . ILE A 1 99 ? -1.207 -6.095 2.471 1.00 90.81 99 ILE A N 1
ATOM 763 C CA . ILE A 1 99 ? -2.261 -6.872 3.152 1.00 90.81 99 ILE A CA 1
ATOM 764 C C . ILE A 1 99 ? -3.325 -7.305 2.133 1.00 90.81 99 ILE A C 1
ATOM 766 O O . ILE A 1 99 ? -3.695 -8.479 2.067 1.00 90.81 99 ILE A O 1
ATOM 770 N N . PHE A 1 100 ? -3.777 -6.382 1.280 1.00 91.00 100 PHE A N 1
ATOM 771 C CA . PHE A 1 100 ? -4.803 -6.665 0.273 1.00 91.00 100 PHE A CA 1
ATOM 772 C C . PHE A 1 100 ? -4.303 -7.597 -0.823 1.00 91.00 100 PHE A C 1
ATOM 774 O O . PHE A 1 100 ? -5.052 -8.430 -1.323 1.00 91.00 100 PHE A O 1
ATOM 781 N N . VAL A 1 101 ? -3.029 -7.481 -1.183 1.00 88.94 101 VAL A N 1
ATOM 782 C CA . VAL A 1 101 ? -2.376 -8.366 -2.148 1.00 88.94 101 VAL A CA 1
ATOM 783 C C . VAL A 1 101 ? -2.341 -9.813 -1.648 1.00 88.94 101 VAL A C 1
ATOM 785 O O . VAL A 1 101 ? -2.687 -10.744 -2.390 1.00 88.94 101 VAL A O 1
ATOM 788 N N . ARG A 1 102 ? -1.947 -10.016 -0.383 1.00 88.19 102 ARG A N 1
ATOM 789 C CA . ARG A 1 102 ? -1.877 -11.347 0.239 1.00 88.19 102 ARG A CA 1
ATOM 790 C C . ARG A 1 102 ? -3.254 -11.995 0.338 1.00 88.19 102 ARG A C 1
ATOM 792 O O . ARG A 1 102 ? -3.401 -13.166 -0.007 1.00 88.19 102 ARG A O 1
ATOM 799 N N . HIS A 1 103 ? -4.265 -11.214 0.706 1.00 90.94 103 HIS A N 1
ATOM 800 C CA . HIS A 1 103 ? -5.641 -11.688 0.877 1.00 90.94 103 HIS A CA 1
ATOM 801 C C . HIS A 1 103 ? -6.549 -11.478 -0.336 1.00 90.94 103 HIS A C 1
ATOM 803 O O . HIS A 1 103 ? -7.760 -11.652 -0.224 1.00 90.94 103 HIS A O 1
ATOM 809 N N . ALA A 1 104 ? -6.004 -11.159 -1.512 1.00 89.50 104 ALA A N 1
ATOM 810 C CA . ALA A 1 104 ? -6.800 -10.874 -2.711 1.00 89.50 104 ALA A CA 1
ATOM 811 C C . ALA A 1 104 ? -7.769 -12.011 -3.095 1.00 89.50 104 ALA A C 1
ATOM 813 O O . ALA A 1 104 ? -8.818 -11.759 -3.680 1.00 89.50 104 ALA A O 1
ATOM 814 N N . PHE A 1 105 ? -7.421 -13.258 -2.764 1.00 89.94 105 PHE A N 1
ATOM 815 C CA . PHE A 1 105 ? -8.256 -14.449 -2.972 1.00 89.94 105 PHE A CA 1
ATOM 816 C C . PHE A 1 105 ? -8.651 -15.135 -1.651 1.00 89.94 105 PHE A C 1
ATOM 818 O O . PHE A 1 105 ? -9.048 -16.298 -1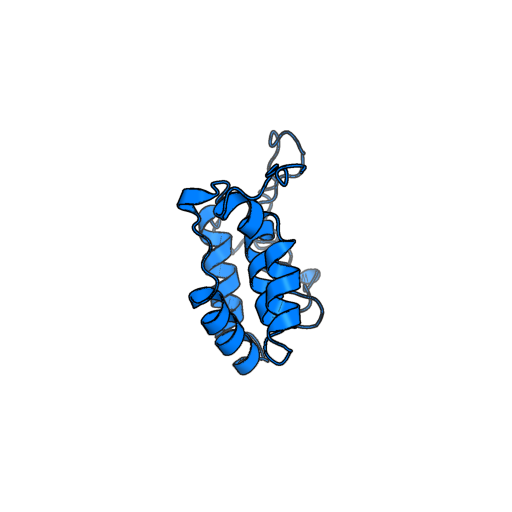.653 1.00 89.94 105 PHE A O 1
ATOM 825 N N . GLY A 1 106 ? -8.465 -14.446 -0.522 1.00 88.75 106 GLY A N 1
ATOM 826 C CA . GLY A 1 106 ? -8.686 -14.969 0.823 1.00 88.75 106 GLY A CA 1
ATOM 827 C C . GLY A 1 106 ? -10.080 -14.669 1.375 1.00 88.75 106 GLY A C 1
ATOM 828 O O . GLY A 1 106 ? -10.990 -14.249 0.658 1.00 88.75 106 GLY A O 1
ATOM 829 N N . ASN A 1 107 ? -10.239 -14.873 2.684 1.00 92.81 107 ASN A N 1
ATOM 830 C CA . ASN A 1 107 ? -11.480 -14.574 3.389 1.00 92.81 107 ASN A CA 1
ATOM 831 C C . ASN A 1 107 ? -11.531 -13.118 3.857 1.00 92.81 107 ASN A C 1
ATOM 833 O O . ASN A 1 107 ? -10.555 -12.557 4.349 1.00 92.81 107 ASN A O 1
ATOM 837 N N . PHE A 1 108 ? -12.731 -12.542 3.832 1.00 90.44 108 PHE A N 1
ATOM 838 C CA . PHE A 1 108 ? -12.967 -11.174 4.298 1.00 90.44 108 PHE A CA 1
ATOM 839 C C . PHE A 1 108 ? -12.649 -10.966 5.788 1.00 90.44 108 PHE A C 1
ATOM 841 O O . PHE A 1 108 ? -12.189 -9.900 6.189 1.00 90.44 108 PHE A O 1
ATOM 848 N N . ARG A 1 109 ? -12.862 -11.993 6.621 1.00 92.94 109 ARG A N 1
ATOM 849 C CA . ARG A 1 109 ? -12.560 -11.937 8.058 1.00 92.94 109 ARG A CA 1
ATOM 850 C C . ARG A 1 109 ? -11.068 -11.724 8.325 1.00 92.94 109 ARG A C 1
ATOM 852 O O . ARG A 1 109 ? -10.727 -10.934 9.200 1.00 92.94 109 ARG A O 1
ATOM 859 N N . ASP A 1 110 ? -10.213 -12.397 7.564 1.00 93.19 110 ASP A N 1
ATOM 860 C CA . ASP A 1 110 ? -8.761 -12.333 7.747 1.00 93.19 110 ASP A CA 1
ATOM 861 C C . ASP A 1 110 ? -8.234 -10.953 7.334 1.00 93.19 110 ASP A C 1
ATOM 863 O O . ASP A 1 110 ? -7.414 -10.364 8.037 1.00 93.19 110 ASP A O 1
ATOM 867 N N . ILE A 1 111 ? -8.810 -10.386 6.264 1.00 92.94 111 ILE A N 1
ATOM 868 C CA . ILE A 1 111 ? -8.558 -9.006 5.829 1.00 92.94 111 ILE A CA 1
ATOM 869 C C . ILE A 1 111 ? -8.881 -8.021 6.955 1.00 92.94 111 ILE A C 1
ATOM 871 O O . ILE A 1 111 ? -8.037 -7.205 7.320 1.00 92.94 111 ILE A O 1
ATOM 875 N N . LEU A 1 112 ? -10.090 -8.100 7.520 1.00 91.62 112 LEU A N 1
ATOM 876 C CA . LEU A 1 112 ? -10.505 -7.207 8.604 1.00 91.62 112 LEU A CA 1
ATOM 877 C C . LEU A 1 112 ? -9.585 -7.322 9.817 1.00 91.62 112 LEU A C 1
ATOM 879 O O . LEU A 1 112 ? -9.169 -6.304 10.363 1.00 91.62 112 LEU A O 1
ATOM 883 N N . GLN A 1 113 ? -9.245 -8.549 10.213 1.00 92.38 113 GLN A N 1
ATOM 884 C CA . GLN A 1 113 ? -8.369 -8.789 11.350 1.00 92.38 113 GLN A CA 1
ATOM 885 C C . GLN A 1 113 ? -6.996 -8.144 11.136 1.00 92.38 113 GLN A C 1
ATOM 887 O O . GLN A 1 113 ? -6.509 -7.429 12.009 1.00 92.38 113 GLN A O 1
ATOM 892 N N . GLU A 1 114 ? -6.380 -8.350 9.975 1.00 92.38 114 GLU A N 1
ATOM 893 C CA . GLU A 1 114 ? -5.042 -7.828 9.710 1.00 92.38 114 GLU A CA 1
ATOM 894 C C . GLU A 1 114 ? -5.017 -6.301 9.547 1.00 92.38 114 GLU A C 1
ATOM 896 O O . GLU A 1 114 ? -4.104 -5.637 10.040 1.00 92.38 114 GLU A O 1
ATOM 901 N N . ILE A 1 115 ? -6.053 -5.721 8.937 1.00 92.12 115 ILE A N 1
ATOM 902 C CA . ILE A 1 115 ? -6.207 -4.267 8.829 1.00 92.12 115 ILE A CA 1
ATOM 903 C C . ILE A 1 115 ? -6.367 -3.629 10.208 1.00 92.12 115 ILE A C 1
ATOM 905 O O . ILE A 1 115 ? -5.736 -2.606 10.470 1.00 92.12 115 ILE A O 1
ATOM 909 N N . SER A 1 116 ? -7.163 -4.223 11.102 1.00 88.81 116 SER A N 1
ATOM 910 C CA . SER A 1 116 ? -7.361 -3.702 12.460 1.00 88.81 116 SER A CA 1
ATOM 911 C C . SER A 1 116 ? -6.070 -3.666 13.282 1.00 88.81 116 SER A C 1
ATOM 913 O O . SER A 1 116 ? -5.910 -2.771 14.108 1.00 88.81 116 SER A O 1
ATOM 915 N N . TYR A 1 117 ? -5.138 -4.593 13.043 1.00 88.69 117 TYR A N 1
ATOM 916 C CA . TYR A 1 117 ? -3.818 -4.588 13.686 1.00 88.69 117 TYR A CA 1
ATOM 917 C C . TYR A 1 117 ? -2.784 -3.711 12.969 1.00 88.69 117 TYR A C 1
ATOM 919 O O . TYR A 1 117 ? -1.671 -3.542 13.472 1.00 88.69 117 TYR A O 1
ATOM 927 N N . SER A 1 118 ? -3.119 -3.129 11.815 1.00 88.81 118 SER A N 1
ATOM 928 C CA . SER A 1 118 ? -2.198 -2.254 11.103 1.00 88.81 118 SER A CA 1
ATOM 929 C C . SER A 1 118 ? -2.081 -0.886 11.789 1.00 88.81 118 SER A C 1
ATOM 931 O O . SER A 1 118 ? -3.100 -0.234 12.043 1.00 88.81 118 SER A O 1
ATOM 933 N N . PRO A 1 119 ? -0.855 -0.372 12.015 1.00 86.38 119 PRO A N 1
ATOM 934 C CA . PRO A 1 119 ? -0.652 0.947 12.614 1.00 86.38 119 PRO A CA 1
ATOM 935 C C . PRO A 1 119 ? -1.253 2.083 11.773 1.00 86.38 119 PRO A C 1
ATOM 937 O O . PRO A 1 119 ? -1.689 3.085 12.332 1.00 86.38 119 PRO A O 1
ATOM 940 N N . LEU A 1 120 ? -1.326 1.928 10.443 1.00 87.50 120 LEU A N 1
ATOM 941 C CA . LEU A 1 120 ? -1.929 2.924 9.550 1.00 87.50 120 LEU A CA 1
ATOM 942 C C . LEU A 1 120 ? -3.427 3.094 9.811 1.00 87.50 120 LEU A C 1
ATOM 944 O O . LEU A 1 120 ? -3.900 4.218 9.975 1.00 87.50 120 LEU A O 1
ATOM 948 N N . MET A 1 121 ? -4.162 1.984 9.893 1.00 88.75 121 MET A N 1
ATOM 949 C CA . MET A 1 121 ? -5.594 2.016 10.190 1.00 88.75 121 MET A CA 1
ATOM 950 C C . MET A 1 121 ? -5.850 2.456 11.635 1.00 88.75 121 MET A C 1
ATOM 952 O O . MET A 1 121 ? -6.758 3.246 11.891 1.00 88.75 121 MET A O 1
ATOM 956 N N . GLY A 1 122 ? -5.012 1.998 12.571 1.00 85.88 122 GLY A N 1
ATOM 957 C CA . GLY A 1 122 ? -5.075 2.405 13.972 1.00 85.88 122 GLY A CA 1
ATOM 958 C C . GLY A 1 122 ? -4.940 3.918 14.152 1.00 85.88 122 GLY A C 1
ATOM 959 O O . GLY A 1 122 ? -5.733 4.515 14.876 1.00 85.88 122 GLY A O 1
ATOM 960 N N . MET A 1 123 ? -3.978 4.549 13.469 1.00 84.44 123 MET A N 1
ATOM 961 C CA . MET A 1 123 ? -3.822 6.008 13.490 1.00 84.44 123 MET A CA 1
ATOM 962 C C . MET A 1 123 ? -4.978 6.719 12.784 1.00 84.44 123 MET A C 1
ATOM 964 O O . MET A 1 123 ? -5.470 7.723 13.287 1.00 84.44 123 MET A O 1
ATOM 968 N N . TYR A 1 124 ? -5.440 6.197 11.645 1.00 84.31 124 TYR A N 1
ATOM 969 C CA . TYR A 1 124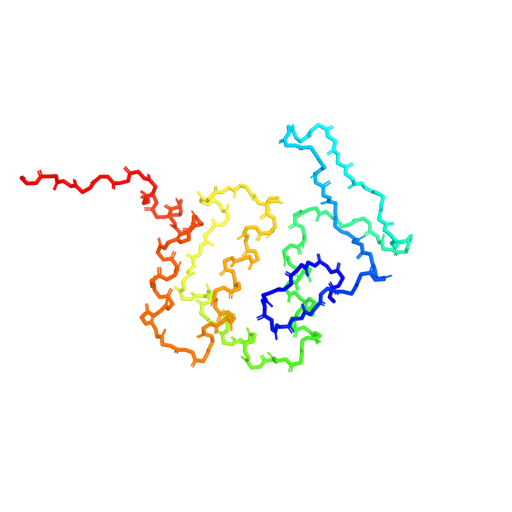 ? -6.497 6.832 10.857 1.00 84.31 124 TYR A CA 1
ATOM 970 C C . TYR A 1 124 ? -7.850 6.887 11.577 1.00 84.31 124 TYR A C 1
ATOM 972 O O . TYR A 1 124 ? -8.560 7.884 11.475 1.00 84.31 124 TYR A O 1
ATOM 980 N N . LEU A 1 125 ? -8.194 5.837 12.325 1.00 82.56 125 LEU A N 1
ATOM 981 C CA . LEU A 1 125 ? -9.436 5.762 13.098 1.00 82.56 125 LEU A CA 1
ATOM 982 C C . LEU A 1 125 ? -9.278 6.237 14.552 1.00 82.56 125 LEU A C 1
ATOM 984 O O . LEU A 1 125 ? -10.204 6.079 15.344 1.00 82.56 125 LEU A O 1
ATOM 988 N N . THR A 1 126 ? -8.120 6.790 14.930 1.00 73.81 126 THR A N 1
ATOM 989 C CA . THR A 1 126 ? -7.801 7.168 16.322 1.00 73.81 126 THR A CA 1
ATOM 990 C C . THR A 1 126 ? -7.983 5.996 17.304 1.00 73.81 126 THR A C 1
ATOM 992 O O . THR A 1 126 ? -8.332 6.167 18.470 1.00 73.81 126 THR A O 1
ATOM 995 N N . HIS A 1 127 ? -7.741 4.768 16.841 1.00 66.44 127 HIS A N 1
ATOM 996 C CA . HIS A 1 127 ? -7.761 3.564 17.673 1.00 66.44 127 HIS A CA 1
ATOM 997 C C . HIS A 1 127 ? -6.466 3.375 18.474 1.00 66.44 127 HIS A C 1
ATOM 999 O O . HIS A 1 127 ? -6.413 2.560 19.396 1.00 66.44 127 HIS A O 1
ATOM 1005 N N . THR A 1 128 ? -5.411 4.134 18.170 1.00 63.03 128 THR A N 1
ATOM 1006 C CA . THR A 1 128 ? -4.178 4.136 18.963 1.00 63.03 128 THR A CA 1
ATOM 1007 C C . THR A 1 128 ? -4.451 4.660 20.373 1.00 63.03 128 THR A C 1
ATOM 1009 O O . THR A 1 128 ? -4.716 5.845 20.557 1.00 63.03 128 THR A O 1
ATOM 1012 N N . GLY A 1 129 ? -4.374 3.779 21.374 1.00 59.78 129 GLY A N 1
ATOM 1013 C CA . GLY A 1 129 ? -4.574 4.146 22.779 1.00 59.78 129 GLY A CA 1
ATOM 1014 C C . GLY A 1 129 ? -6.037 4.234 23.220 1.00 59.78 129 GLY A C 1
ATOM 1015 O O . GLY A 1 129 ? -6.292 4.712 24.324 1.00 59.78 129 GLY A O 1
ATOM 1016 N N . SER A 1 130 ? -6.996 3.762 22.412 1.00 62.25 130 SER A N 1
ATOM 1017 C CA . SER A 1 130 ? -8.387 3.666 22.862 1.00 62.25 130 SER A CA 1
ATOM 1018 C C . SER A 1 130 ? -8.498 2.601 23.958 1.00 62.25 130 SER A C 1
ATOM 1020 O O . SER A 1 130 ? -8.391 1.406 23.677 1.00 62.25 130 SER A O 1
ATOM 1022 N N . SER A 1 131 ? -8.693 3.022 25.208 1.00 61.50 131 SER A N 1
ATOM 1023 C CA . SER A 1 131 ? -9.036 2.117 26.302 1.00 61.50 131 SER A CA 1
ATOM 1024 C C . SER A 1 131 ? -10.513 1.742 26.201 1.00 61.50 131 SER A C 1
ATOM 1026 O O . SER A 1 131 ? -11.385 2.597 26.043 1.00 61.50 131 SER A O 1
ATOM 1028 N N . SER A 1 132 ? -10.816 0.446 26.279 1.00 60.16 132 SER A N 1
ATOM 1029 C CA . SER A 1 132 ? -12.190 0.008 26.511 1.00 60.16 132 SER A CA 1
ATOM 1030 C C . SER A 1 132 ? -12.649 0.573 27.852 1.00 60.16 132 SER A C 1
ATOM 1032 O O . SER A 1 132 ? -11.917 0.461 28.838 1.00 60.16 132 SER A O 1
ATOM 1034 N N . TYR A 1 133 ? -13.845 1.159 27.895 1.00 59.50 133 TYR A N 1
ATOM 1035 C CA . TYR A 1 133 ? -14.466 1.563 29.153 1.00 59.50 133 TYR A CA 1
ATOM 1036 C C . TYR A 1 133 ? -14.570 0.315 30.039 1.00 59.50 133 TYR A C 1
ATOM 1038 O O . TYR A 1 133 ? -15.279 -0.631 29.692 1.00 59.50 133 TYR A O 1
ATOM 1046 N N . ALA A 1 134 ? -13.783 0.268 31.113 1.00 56.50 134 ALA A N 1
ATOM 1047 C CA . ALA A 1 134 ? -13.862 -0.813 32.082 1.00 56.50 134 ALA A CA 1
ATOM 1048 C C . ALA A 1 134 ? -15.217 -0.689 32.787 1.00 56.50 134 ALA A C 1
ATOM 1050 O O . ALA A 1 134 ? -15.534 0.380 33.313 1.00 56.50 134 ALA A O 1
ATOM 1051 N N . TYR A 1 135 ? -16.026 -1.743 32.708 1.00 54.75 135 TYR A N 1
ATOM 1052 C CA . TYR A 1 135 ? -17.250 -1.861 33.493 1.00 54.75 135 TYR A CA 1
ATOM 1053 C C . TYR A 1 135 ? -16.923 -2.220 34.945 1.00 54.75 135 TYR A C 1
ATOM 1055 O O . TYR A 1 135 ? -15.898 -2.906 35.171 1.00 54.75 135 TYR A O 1
#

Foldseek 3Di:
DQLDDAAPPWDDHDVVQFHQAWDQPDPVSPDIDRPTPDPPDDRDDLLCSLVVVLVCCCVPTPPNQLSVLLVVVCVVVDFDCVQQPPSSPNVLVNVLSNLSSVCSVHDPVSSVVVLVPRVRNCSRVVVVPDDDDDD

Secondary structure (DSSP, 8-state):
--SSPPPTTT----GGG---S-EE-STTS--EE---S-TTS----TTTHHHHHHHHHHHH-S-HHHHHHHHHHHHHS---HHHH--TT-HHHHHHHHHHHHHTTTS-HHHHHHHHHT-HHHHHHTT-TT------

pLDDT: mean 77.35, std 10.87, range [51.38, 93.31]

Sequence (135 aa):
CFLACGSPGEAANEGGAGHHLAMWTTGDRSTRDTDYDSRYADRMDDKLAKATVWTAKALGAKDQLRQRTAWALSQIFVVSTQGVGENHLSEMWINFYDIFVRHAFGNFRDILQEISYSPLMGMYLTHTGSSSYAY

Organism: NCBI:txid327968